Protein AF-A0A2A4WXY7-F1 (afdb_monomer)

Secondary structure (DSSP, 8-state):
--EEEE---HHHHHHHHHHHGGGHHHHHHHHHTTSSEEEEETTTEEEEEEEETTEEEEEEEEES-HHHHHHHHHHHH--SEEEE----HHHHHHHHHTTPPP-------TT--

Structure (mmCIF, N/CA/C/O backbone):
data_AF-A0A2A4WXY7-F1
#
_entry.id   AF-A0A2A4WXY7-F1
#
loop_
_atom_site.group_PDB
_atom_site.id
_atom_site.type_symbol
_atom_site.label_atom_id
_atom_site.label_alt_id
_atom_site.label_comp_id
_atom_site.label_asym_id
_atom_site.label_entity_id
_atom_site.label_seq_id
_atom_site.pdbx_PDB_ins_code
_atom_site.Cartn_x
_atom_site.Cartn_y
_atom_site.Cartn_z
_atom_site.occupancy
_atom_site.B_iso_or_equiv
_atom_site.auth_seq_id
_atom_site.auth_comp_id
_atom_site.auth_asym_id
_atom_site.auth_atom_id
_atom_site.pdbx_PDB_model_nu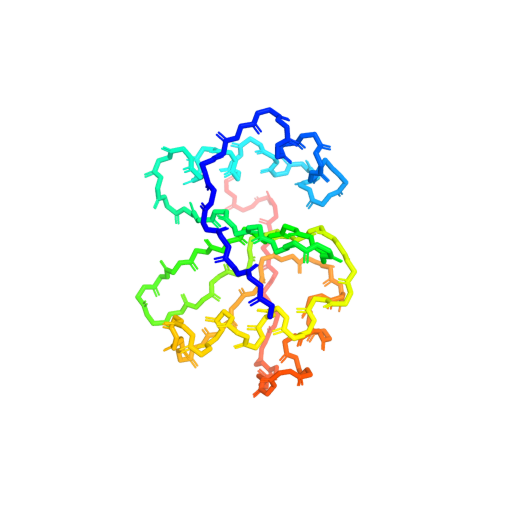m
ATOM 1 N N . MET A 1 1 ? 3.171 -13.170 -12.851 1.00 74.56 1 MET A N 1
ATOM 2 C CA . MET A 1 1 ? 3.686 -11.999 -12.104 1.00 74.56 1 MET A CA 1
ATOM 3 C C . MET A 1 1 ? 3.964 -12.424 -10.669 1.00 74.56 1 MET A C 1
ATOM 5 O O . MET A 1 1 ? 3.127 -13.114 -10.102 1.00 74.56 1 MET A O 1
ATOM 9 N N . LYS A 1 2 ? 5.132 -12.088 -10.105 1.00 83.69 2 LYS A N 1
ATOM 10 C CA . LYS A 1 2 ? 5.530 -12.513 -8.752 1.00 83.69 2 LYS A CA 1
ATOM 11 C C . LYS A 1 2 ? 5.366 -11.347 -7.776 1.00 83.69 2 LYS A C 1
ATOM 13 O O . LYS A 1 2 ? 6.000 -10.313 -7.968 1.00 83.69 2 LYS A O 1
ATOM 18 N N . LEU A 1 3 ? 4.508 -11.523 -6.771 1.00 89.00 3 LEU A N 1
ATOM 19 C CA . LEU A 1 3 ? 4.305 -10.574 -5.676 1.00 89.00 3 LEU A CA 1
ATOM 20 C C . LEU A 1 3 ? 5.074 -11.036 -4.443 1.00 89.00 3 LEU A C 1
ATOM 22 O O . LEU A 1 3 ? 4.801 -12.113 -3.911 1.00 89.00 3 LEU A O 1
ATOM 26 N N . GLU A 1 4 ? 6.001 -10.210 -3.972 1.00 92.25 4 GLU A N 1
ATOM 27 C CA . GLU A 1 4 ? 6.824 -10.510 -2.806 1.00 92.25 4 GLU A CA 1
ATOM 28 C C . GLU A 1 4 ? 6.601 -9.459 -1.725 1.00 92.25 4 GLU A C 1
ATOM 30 O O . GLU A 1 4 ? 6.766 -8.262 -1.955 1.00 92.25 4 GLU A O 1
ATOM 35 N N . LYS A 1 5 ? 6.229 -9.909 -0.525 1.00 93.25 5 LYS A N 1
ATOM 36 C CA . LYS A 1 5 ? 6.210 -9.037 0.648 1.00 93.25 5 LYS A CA 1
ATOM 37 C C . LYS A 1 5 ? 7.656 -8.763 1.061 1.00 93.25 5 LYS A C 1
ATOM 39 O O . LYS A 1 5 ? 8.463 -9.691 1.139 1.00 93.25 5 LYS A O 1
ATOM 44 N N . ARG A 1 6 ? 7.993 -7.499 1.300 1.00 94.62 6 ARG A N 1
ATOM 45 C CA . ARG A 1 6 ? 9.337 -7.052 1.677 1.00 94.62 6 ARG A CA 1
ATOM 46 C C . ARG A 1 6 ? 9.312 -6.365 3.033 1.00 94.62 6 ARG A C 1
ATOM 48 O O . ARG A 1 6 ? 8.345 -5.697 3.386 1.00 94.62 6 ARG A O 1
ATOM 55 N N . GLN A 1 7 ? 10.407 -6.500 3.772 1.00 94.50 7 GLN A N 1
ATOM 56 C CA . GLN A 1 7 ? 10.662 -5.662 4.936 1.00 94.50 7 GLN A CA 1
ATOM 57 C C . GLN A 1 7 ? 11.179 -4.300 4.472 1.00 94.50 7 GLN A C 1
ATOM 59 O O . GLN A 1 7 ? 11.997 -4.240 3.553 1.00 94.50 7 GLN A O 1
ATOM 64 N N . TRP A 1 8 ? 10.725 -3.221 5.115 1.00 93.94 8 TRP A N 1
ATOM 65 C CA . TRP A 1 8 ? 11.239 -1.879 4.848 1.00 93.94 8 TRP A CA 1
ATOM 66 C C . TRP A 1 8 ? 12.754 -1.807 5.068 1.00 93.94 8 TRP A C 1
ATOM 68 O O . TRP A 1 8 ? 13.261 -2.256 6.096 1.00 93.94 8 TRP A O 1
ATOM 78 N N . CYS A 1 9 ? 13.471 -1.208 4.120 1.00 92.88 9 CYS A N 1
ATOM 79 C CA . CYS A 1 9 ? 14.912 -0.982 4.194 1.00 92.88 9 CYS A CA 1
ATOM 80 C C . CYS A 1 9 ? 15.309 0.273 3.403 1.00 92.88 9 CYS A C 1
ATOM 82 O O . CYS A 1 9 ? 14.525 0.785 2.601 1.00 92.88 9 CYS A O 1
ATOM 84 N N . GLU A 1 10 ? 16.550 0.738 3.571 1.00 91.75 10 GLU A N 1
ATOM 85 C CA . GLU A 1 10 ? 17.063 1.938 2.890 1.00 91.75 10 GLU A CA 1
ATOM 86 C C . GLU A 1 10 ? 16.958 1.859 1.360 1.00 91.75 10 GLU A C 1
ATOM 88 O O . GLU A 1 10 ? 16.723 2.865 0.692 1.00 91.75 10 GLU A O 1
ATOM 93 N N . ASN A 1 11 ? 17.085 0.662 0.779 1.00 93.06 11 ASN A N 1
ATOM 94 C CA . ASN A 1 11 ? 16.939 0.490 -0.665 1.00 93.06 11 ASN A CA 1
ATOM 95 C C . ASN A 1 11 ? 15.495 0.747 -1.136 1.00 93.06 11 ASN A C 1
ATOM 97 O O . ASN A 1 11 ? 15.295 1.368 -2.179 1.00 93.06 11 ASN A O 1
ATOM 101 N N . ILE A 1 12 ? 14.495 0.296 -0.371 1.00 92.50 12 ILE A N 1
ATOM 102 C CA . ILE A 1 12 ? 13.075 0.572 -0.649 1.00 92.50 12 ILE A CA 1
ATOM 103 C C . ILE A 1 12 ? 12.807 2.065 -0.496 1.00 92.50 12 ILE A C 1
ATOM 105 O O . ILE A 1 12 ? 12.246 2.676 -1.401 1.00 92.50 12 ILE A O 1
ATOM 109 N N . GLU A 1 13 ? 13.286 2.665 0.593 1.00 91.00 13 GLU A N 1
ATOM 110 C CA . GLU A 1 13 ? 13.134 4.095 0.863 1.00 91.00 13 GLU A CA 1
ATOM 111 C C . GLU A 1 13 ? 13.726 4.951 -0.266 1.00 91.00 13 GLU A C 1
ATOM 113 O O . GLU A 1 13 ? 13.069 5.851 -0.787 1.00 91.00 13 GLU A O 1
ATOM 118 N N . ARG A 1 14 ? 14.931 4.606 -0.739 1.00 90.56 14 ARG A N 1
ATOM 119 C CA . ARG A 1 14 ? 15.568 5.267 -1.884 1.00 90.56 14 ARG A CA 1
ATOM 120 C C . ARG A 1 14 ? 14.753 5.123 -3.170 1.00 90.56 14 ARG A C 1
ATOM 122 O O . ARG A 1 14 ? 14.622 6.100 -3.899 1.00 90.56 14 ARG A O 1
ATOM 129 N N . ARG A 1 15 ? 14.214 3.933 -3.456 1.00 91.19 15 ARG A N 1
ATOM 130 C CA . ARG A 1 15 ? 13.404 3.675 -4.663 1.00 91.19 15 ARG A CA 1
ATOM 131 C C . ARG A 1 15 ? 12.050 4.375 -4.630 1.00 91.19 15 ARG A C 1
ATOM 133 O O . ARG A 1 15 ? 11.526 4.698 -5.685 1.00 91.19 15 ARG A O 1
ATOM 140 N N . MET A 1 16 ? 11.486 4.595 -3.446 1.00 88.81 16 MET A N 1
ATOM 141 C CA . MET A 1 16 ? 10.179 5.230 -3.270 1.00 88.81 16 MET A CA 1
ATOM 142 C 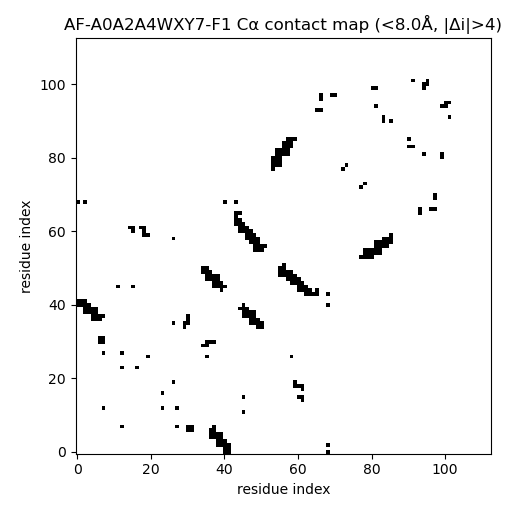C . MET A 1 16 ? 10.258 6.737 -3.014 1.00 88.81 16 MET A C 1
ATOM 144 O O . MET A 1 16 ? 9.219 7.366 -2.844 1.00 88.81 16 MET A O 1
ATOM 148 N N . ARG A 1 17 ? 11.460 7.328 -2.989 1.00 85.88 17 ARG A N 1
ATOM 149 C CA . ARG A 1 17 ? 11.704 8.716 -2.566 1.00 85.88 17 ARG A CA 1
ATOM 150 C C . ARG A 1 17 ? 10.749 9.736 -3.196 1.00 85.88 17 ARG A C 1
ATOM 152 O O . ARG A 1 17 ? 10.242 10.592 -2.483 1.00 85.88 17 ARG A O 1
ATOM 159 N N . GLU A 1 18 ? 10.485 9.630 -4.496 1.00 81.81 18 GLU A N 1
ATOM 160 C CA . GLU A 1 18 ? 9.593 10.552 -5.218 1.00 81.81 18 GLU A CA 1
ATOM 161 C C . GLU A 1 18 ? 8.128 10.427 -4.778 1.00 81.81 18 GLU A C 1
ATOM 163 O O . GLU A 1 18 ? 7.398 11.413 -4.748 1.00 81.81 18 GLU A O 1
ATOM 168 N N . SER A 1 19 ? 7.709 9.221 -4.396 1.00 81.00 19 SER A N 1
ATOM 169 C CA . SER A 1 19 ? 6.327 8.911 -4.024 1.00 81.00 19 SER A CA 1
ATOM 170 C C . SER A 1 19 ? 6.028 9.087 -2.536 1.00 81.00 19 SER A C 1
ATOM 172 O O . SER A 1 19 ? 4.862 9.189 -2.165 1.00 81.00 19 SER A O 1
ATOM 174 N N . LEU A 1 20 ? 7.052 9.104 -1.676 1.00 81.19 20 LEU A N 1
ATOM 175 C CA . LEU A 1 20 ? 6.874 9.266 -0.228 1.00 81.19 20 LEU A CA 1
ATOM 176 C C . LEU A 1 20 ? 6.604 10.721 0.180 1.00 81.19 20 LEU A C 1
ATOM 178 O O . LEU A 1 20 ? 5.898 10.951 1.162 1.00 81.19 20 LEU A O 1
ATOM 182 N N . GLY A 1 21 ? 7.145 11.694 -0.562 1.00 77.62 21 GLY A N 1
ATOM 183 C CA . GLY A 1 21 ? 6.994 13.119 -0.257 1.00 77.62 21 GLY A CA 1
ATOM 184 C C . GLY A 1 21 ? 7.352 13.460 1.197 1.00 77.62 21 GLY A C 1
ATOM 185 O O . GLY A 1 21 ? 8.291 12.904 1.766 1.00 77.62 21 GLY A O 1
ATOM 186 N N . GLU A 1 22 ? 6.572 14.353 1.810 1.00 76.50 22 GLU A N 1
ATOM 187 C CA . GLU A 1 22 ? 6.726 14.770 3.216 1.00 76.50 22 GLU A CA 1
ATOM 188 C C . GLU A 1 22 ? 6.338 13.671 4.231 1.00 76.50 22 GLU A C 1
ATOM 190 O O . GLU A 1 22 ? 6.693 13.762 5.402 1.00 76.50 22 GLU A O 1
ATOM 195 N N . GLY A 1 23 ? 5.637 12.614 3.800 1.00 79.12 23 GLY A N 1
ATOM 196 C CA . GLY A 1 23 ? 5.141 11.534 4.666 1.00 79.12 23 GLY A CA 1
ATOM 197 C C . GLY A 1 23 ? 6.120 10.374 4.882 1.00 79.12 23 GLY A C 1
ATOM 198 O O . GLY A 1 23 ? 5.743 9.355 5.458 1.00 79.12 23 GLY A O 1
ATOM 199 N N . SER A 1 24 ? 7.366 10.478 4.409 1.00 83.62 24 SER A N 1
ATOM 200 C CA . SER A 1 24 ? 8.315 9.353 4.381 1.00 83.62 24 SER A CA 1
ATOM 201 C C . SER A 1 24 ? 8.595 8.735 5.757 1.00 83.62 24 SER A C 1
ATOM 203 O O . SER A 1 24 ? 8.632 7.509 5.875 1.00 83.62 24 SER A O 1
ATOM 205 N N . ALA A 1 25 ? 8.741 9.561 6.797 1.00 87.12 25 ALA A N 1
ATOM 206 C CA . ALA A 1 25 ? 9.021 9.107 8.158 1.00 87.12 25 ALA A CA 1
ATOM 207 C C . ALA A 1 25 ? 7.854 8.300 8.751 1.00 87.12 25 ALA A C 1
ATOM 209 O O . ALA A 1 25 ? 8.069 7.223 9.305 1.00 87.12 25 ALA A O 1
ATOM 210 N N . GLU A 1 26 ? 6.619 8.776 8.567 1.00 89.44 26 GLU A N 1
ATOM 211 C CA . GLU A 1 26 ? 5.417 8.086 9.043 1.00 89.44 26 GLU A CA 1
ATOM 212 C C . GLU A 1 26 ? 5.231 6.746 8.317 1.00 89.44 26 GLU A C 1
ATOM 214 O O . GLU A 1 26 ? 4.978 5.718 8.943 1.00 89.44 26 GLU A O 1
ATOM 219 N N . ILE A 1 27 ? 5.415 6.726 6.993 1.00 89.88 27 ILE A N 1
ATOM 220 C CA . ILE A 1 27 ? 5.294 5.503 6.188 1.00 89.88 27 ILE A CA 1
ATOM 221 C C . ILE A 1 27 ? 6.338 4.466 6.617 1.00 89.88 27 ILE A C 1
ATOM 223 O O . ILE A 1 27 ? 6.016 3.283 6.761 1.00 89.88 27 ILE A O 1
ATOM 227 N N . ARG A 1 28 ? 7.578 4.903 6.870 1.00 92.69 28 ARG A N 1
ATOM 228 C CA . ARG A 1 28 ? 8.644 4.047 7.396 1.00 92.69 28 ARG A CA 1
ATOM 229 C C . ARG A 1 28 ? 8.262 3.447 8.745 1.00 92.69 28 ARG A C 1
ATOM 231 O O . ARG A 1 28 ? 8.361 2.232 8.903 1.00 92.69 28 ARG A O 1
ATOM 238 N N . GLU A 1 29 ? 7.806 4.266 9.690 1.00 93.19 29 GLU A N 1
ATOM 239 C CA . GLU A 1 29 ? 7.379 3.796 11.011 1.00 93.19 29 GLU A CA 1
ATOM 240 C C . GLU A 1 29 ? 6.240 2.775 10.895 1.00 93.19 29 GLU A C 1
ATOM 242 O O . GLU A 1 29 ? 6.298 1.701 11.501 1.00 93.19 29 GLU A O 1
ATOM 247 N N . GLN A 1 30 ? 5.228 3.054 10.067 1.00 93.50 30 GLN A N 1
ATOM 248 C CA . GLN A 1 30 ? 4.125 2.124 9.825 1.00 93.50 30 GLN A CA 1
ATOM 249 C C . GLN A 1 30 ? 4.623 0.778 9.279 1.00 93.50 30 GLN A C 1
ATOM 251 O O . GLN A 1 30 ? 4.163 -0.269 9.733 1.00 93.50 30 GLN A O 1
ATOM 256 N N . CYS A 1 31 ? 5.586 0.781 8.355 1.00 94.00 31 CYS A N 1
ATOM 257 C CA . CYS A 1 31 ? 6.146 -0.459 7.815 1.00 94.00 31 CYS A CA 1
ATOM 258 C C . CYS A 1 31 ? 7.006 -1.216 8.838 1.00 94.00 31 CYS A C 1
ATOM 260 O O . CYS A 1 31 ? 6.961 -2.442 8.903 1.00 94.00 31 CYS A O 1
ATOM 262 N N . GLN A 1 32 ? 7.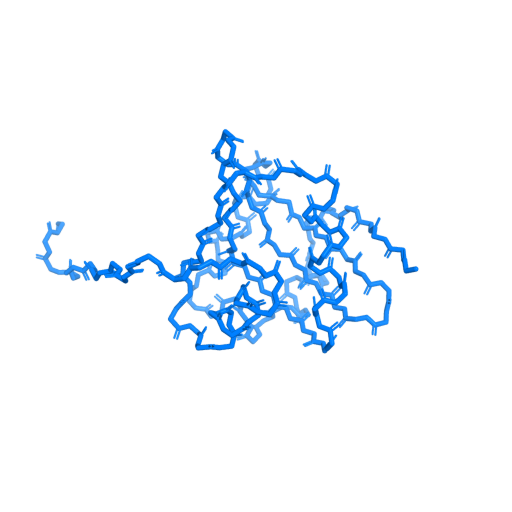787 -0.508 9.655 1.00 94.00 32 GLN A N 1
ATOM 263 C CA . GLN A 1 32 ? 8.646 -1.117 10.677 1.00 94.00 32 GLN A CA 1
ATOM 264 C C . GLN A 1 32 ? 7.849 -1.696 11.851 1.00 94.00 32 GLN A C 1
ATOM 266 O O . GLN A 1 32 ? 8.245 -2.708 12.422 1.00 94.00 32 GLN A O 1
ATOM 271 N N . THR A 1 33 ? 6.715 -1.080 12.186 1.00 94.12 33 THR A N 1
ATOM 272 C CA . THR A 1 33 ? 5.803 -1.538 13.248 1.00 94.12 33 THR A CA 1
ATOM 273 C C . THR A 1 33 ? 4.778 -2.569 12.764 1.00 94.12 33 THR A C 1
ATOM 275 O O . THR A 1 33 ? 3.962 -3.034 13.556 1.00 94.12 33 THR A O 1
ATOM 278 N N . GLY A 1 34 ? 4.798 -2.934 11.476 1.00 92.69 34 GLY A N 1
ATOM 279 C CA . GLY A 1 34 ? 3.862 -3.896 10.885 1.00 92.69 34 GLY A CA 1
ATOM 280 C C . GLY A 1 34 ? 2.442 -3.360 10.681 1.00 92.69 34 GLY A C 1
ATOM 281 O O . GLY A 1 34 ? 1.537 -4.136 10.387 1.00 92.69 34 GLY A O 1
ATOM 282 N N . LYS A 1 35 ? 2.229 -2.044 10.816 1.00 93.06 35 LYS A N 1
ATOM 283 C CA . LYS A 1 35 ? 0.955 -1.386 10.481 1.00 93.06 35 LYS A CA 1
ATOM 284 C C . LYS A 1 35 ? 0.732 -1.309 8.972 1.00 93.06 35 LYS A C 1
ATOM 286 O O . LYS A 1 35 ? -0.411 -1.254 8.541 1.00 93.06 35 LYS A O 1
ATOM 291 N N . ALA A 1 36 ? 1.797 -1.267 8.177 1.00 94.50 36 ALA A N 1
ATOM 292 C CA . ALA A 1 36 ? 1.736 -1.277 6.721 1.00 94.50 36 ALA A CA 1
ATOM 293 C C . ALA A 1 36 ? 2.704 -2.317 6.150 1.00 94.50 36 ALA A C 1
ATOM 295 O O . ALA A 1 36 ? 3.738 -2.627 6.738 1.00 94.50 36 ALA A O 1
ATOM 296 N N . ASP A 1 37 ? 2.370 -2.824 4.972 1.00 95.12 37 ASP A N 1
ATOM 297 C CA . ASP A 1 37 ? 3.131 -3.829 4.253 1.00 95.12 37 ASP A CA 1
ATOM 298 C C . ASP A 1 37 ? 3.722 -3.246 2.976 1.00 95.12 37 ASP A C 1
ATOM 300 O O . ASP A 1 37 ? 3.020 -2.607 2.185 1.00 95.12 37 ASP A O 1
ATOM 304 N N . VAL A 1 38 ? 5.000 -3.547 2.734 1.00 94.19 38 VAL A N 1
ATOM 305 C CA . VAL A 1 38 ? 5.638 -3.283 1.445 1.00 94.19 38 VAL A CA 1
ATOM 306 C C . VAL A 1 38 ? 5.511 -4.507 0.553 1.00 94.19 38 VAL A C 1
ATOM 308 O O . VAL A 1 38 ? 5.888 -5.619 0.930 1.00 94.19 38 VAL A O 1
ATOM 311 N N . TRP A 1 39 ? 5.042 -4.285 -0.665 1.00 93.56 39 TRP A N 1
ATOM 312 C CA . TRP A 1 39 ? 4.968 -5.280 -1.719 1.00 93.56 39 TRP A CA 1
ATOM 313 C C . TRP A 1 39 ? 5.867 -4.862 -2.871 1.00 93.56 39 TRP A C 1
ATOM 315 O O . TRP A 1 39 ? 5.732 -3.769 -3.420 1.00 93.56 39 TRP A O 1
ATOM 325 N N . GLU A 1 40 ? 6.785 -5.744 -3.246 1.00 92.00 40 GLU A N 1
ATOM 326 C CA . GLU A 1 40 ? 7.574 -5.615 -4.460 1.00 92.00 40 GLU A CA 1
ATOM 327 C C . GLU A 1 40 ? 6.998 -6.503 -5.551 1.00 92.00 40 GLU A C 1
ATOM 329 O O . GLU A 1 40 ? 6.672 -7.675 -5.330 1.00 92.00 40 GLU A O 1
ATOM 334 N N . VAL A 1 41 ? 6.925 -5.936 -6.752 1.00 86.88 41 VAL A N 1
ATOM 335 C CA . VAL A 1 41 ? 6.552 -6.673 -7.948 1.00 86.88 41 VAL A CA 1
ATOM 336 C C . VAL A 1 41 ? 7.650 -6.555 -8.979 1.00 86.88 41 VAL A C 1
ATOM 338 O O . VAL A 1 41 ? 7.931 -5.473 -9.501 1.00 86.88 41 VAL A O 1
ATOM 341 N N . ALA A 1 42 ? 8.265 -7.701 -9.269 1.00 85.75 42 ALA A N 1
ATOM 342 C CA . ALA A 1 42 ? 9.347 -7.812 -10.233 1.00 85.75 42 ALA A CA 1
ATOM 343 C C . ALA A 1 42 ? 8.926 -7.224 -11.588 1.00 85.75 42 ALA A C 1
ATOM 345 O O . ALA A 1 42 ? 7.921 -7.643 -12.161 1.00 85.75 42 ALA A O 1
ATOM 346 N N . GLY A 1 43 ? 9.695 -6.248 -12.077 1.00 84.50 43 GLY A N 1
ATOM 347 C CA . GLY A 1 43 ? 9.448 -5.579 -13.356 1.00 84.50 43 GLY A CA 1
ATOM 348 C C . GLY A 1 43 ? 8.366 -4.493 -13.346 1.00 84.50 43 GLY A C 1
ATOM 349 O O . GLY A 1 43 ? 8.152 -3.886 -14.386 1.00 84.50 43 GLY A O 1
ATOM 350 N N . HIS A 1 44 ? 7.710 -4.224 -12.211 1.00 88.12 44 HIS A N 1
ATOM 351 C CA . HIS A 1 44 ? 6.646 -3.214 -12.132 1.00 88.12 44 HIS A CA 1
ATOM 352 C C . HIS A 1 44 ? 6.954 -2.109 -11.126 1.00 88.12 44 HIS A C 1
ATOM 354 O O . HIS A 1 44 ? 6.948 -0.934 -11.488 1.00 88.12 44 HIS A O 1
ATOM 360 N N . GLY A 1 45 ? 7.244 -2.459 -9.869 1.00 90.44 45 GLY A N 1
ATOM 361 C CA . GLY A 1 45 ? 7.442 -1.438 -8.845 1.00 90.44 45 GLY A CA 1
ATOM 362 C C . GLY A 1 45 ? 7.207 -1.889 -7.412 1.00 90.44 45 GLY A C 1
ATOM 363 O O . GLY A 1 45 ? 7.291 -3.072 -7.078 1.00 90.44 45 GLY A O 1
ATOM 364 N N . LEU A 1 46 ? 6.935 -0.896 -6.568 1.00 91.81 46 LEU A N 1
ATOM 365 C CA . LEU A 1 46 ? 6.704 -1.011 -5.135 1.00 91.81 46 LEU A CA 1
ATOM 366 C C . LEU A 1 46 ? 5.323 -0.456 -4.769 1.00 91.81 46 LEU A C 1
ATOM 368 O O . LEU A 1 46 ? 4.866 0.559 -5.306 1.00 91.81 46 LEU A O 1
ATOM 372 N N . LEU A 1 47 ? 4.678 -1.119 -3.817 1.00 91.88 47 LEU A N 1
ATOM 373 C CA . LEU A 1 47 ? 3.424 -0.708 -3.195 1.00 91.88 47 LEU A CA 1
ATOM 374 C C . LEU A 1 47 ? 3.578 -0.732 -1.685 1.00 91.88 47 LEU A C 1
ATOM 376 O O . LEU A 1 47 ? 4.136 -1.679 -1.137 1.00 91.88 47 LEU A O 1
ATOM 380 N N . VAL A 1 48 ? 3.029 0.277 -1.024 1.00 92.38 48 VAL A N 1
ATOM 381 C CA . VAL A 1 48 ? 2.843 0.286 0.422 1.00 92.38 48 VAL A CA 1
ATOM 382 C C . VAL A 1 48 ? 1.354 0.350 0.690 1.00 92.38 48 VAL A C 1
ATOM 384 O O . VAL A 1 48 ? 0.660 1.260 0.225 1.00 92.38 48 VAL A O 1
ATOM 387 N N . LEU A 1 49 ? 0.875 -0.656 1.408 1.00 92.88 49 LEU A N 1
ATOM 388 C CA . LEU A 1 49 ? -0.537 -0.897 1.648 1.00 92.88 49 LEU A CA 1
ATOM 389 C C . LEU A 1 49 ? -0.752 -1.206 3.119 1.00 92.88 49 LEU A C 1
ATOM 391 O O . LEU A 1 49 ? 0.083 -1.851 3.746 1.00 92.88 49 LEU A O 1
ATOM 395 N N . ARG A 1 50 ? -1.895 -0.807 3.655 1.00 93.19 50 ARG A N 1
ATOM 396 C CA . ARG A 1 50 ? -2.320 -1.164 5.007 1.00 93.19 50 ARG A CA 1
ATOM 397 C C . ARG A 1 50 ? -3.721 -1.751 4.951 1.00 93.19 50 ARG A C 1
ATOM 399 O O . ARG A 1 50 ? -4.556 -1.243 4.216 1.00 93.19 50 ARG A O 1
ATOM 406 N N . MET A 1 51 ? -3.971 -2.803 5.723 1.00 93.75 51 MET A N 1
ATOM 407 C CA . MET A 1 51 ? -5.326 -3.306 5.945 1.00 93.75 51 MET A CA 1
ATOM 408 C C . MET A 1 51 ? -5.868 -2.736 7.256 1.00 93.75 51 MET A C 1
ATOM 410 O O . MET A 1 51 ? -5.216 -2.844 8.293 1.00 93.75 51 MET A O 1
ATOM 414 N N . GLU A 1 52 ? -7.062 -2.153 7.211 1.00 93.62 52 GLU A N 1
ATOM 415 C CA . GLU A 1 52 ? -7.838 -1.709 8.372 1.00 93.62 52 GLU A CA 1
ATOM 416 C C . GLU A 1 52 ? -9.145 -2.510 8.415 1.00 93.62 52 GLU A C 1
ATOM 418 O O . GLU A 1 52 ? -10.156 -2.124 7.832 1.00 93.62 52 GLU A O 1
ATOM 423 N N . GLY A 1 53 ? -9.113 -3.685 9.052 1.00 93.94 53 GLY A N 1
ATOM 424 C CA . GLY A 1 53 ? -10.213 -4.648 8.951 1.00 93.94 53 GLY A CA 1
ATOM 425 C C . GLY A 1 53 ? -10.384 -5.125 7.505 1.00 93.94 53 GLY A C 1
ATOM 426 O O . GLY A 1 53 ? -9.466 -5.727 6.951 1.00 93.94 53 GLY A O 1
ATOM 427 N N . ASP A 1 54 ? -11.533 -4.815 6.898 1.00 93.62 54 ASP A N 1
ATOM 428 C CA . ASP A 1 54 ? -11.846 -5.138 5.497 1.00 93.62 54 ASP A CA 1
ATOM 429 C C . ASP A 1 54 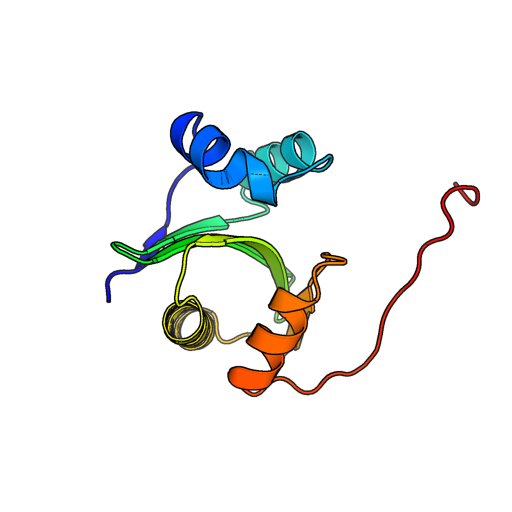? -11.511 -3.994 4.513 1.00 93.62 54 ASP A C 1
ATOM 431 O O . ASP A 1 54 ? -11.772 -4.121 3.313 1.00 93.62 54 ASP A O 1
ATOM 435 N N . GLU A 1 55 ? -10.960 -2.871 4.988 1.00 92.50 55 GLU A N 1
ATOM 436 C CA . GLU A 1 55 ? -10.568 -1.739 4.143 1.00 92.50 55 GLU A CA 1
ATOM 437 C C . GLU A 1 55 ? -9.091 -1.824 3.743 1.00 92.50 55 GLU A C 1
ATOM 439 O O . GLU A 1 55 ? -8.203 -1.950 4.590 1.00 92.50 55 GLU A O 1
ATOM 444 N N . LEU A 1 56 ? -8.816 -1.689 2.444 1.00 92.75 56 LEU A N 1
ATOM 445 C CA . LEU A 1 56 ? -7.466 -1.529 1.918 1.00 92.75 56 LEU A CA 1
ATOM 446 C C . LEU A 1 56 ? -7.094 -0.049 1.815 1.00 92.75 56 LEU A C 1
ATOM 448 O O . LEU A 1 56 ? -7.665 0.709 1.032 1.00 92.75 56 LEU A O 1
ATOM 452 N N . VAL A 1 57 ? -6.064 0.349 2.545 1.00 91.00 57 VAL A N 1
ATOM 453 C CA . VAL A 1 57 ? -5.529 1.705 2.537 1.00 91.00 57 VAL A CA 1
ATOM 454 C C . VAL A 1 57 ? -4.299 1.790 1.631 1.00 91.00 57 VAL A C 1
ATOM 456 O O . VAL A 1 57 ? -3.258 1.182 1.892 1.00 91.00 57 VAL A O 1
ATOM 459 N N . PHE A 1 58 ? -4.415 2.591 0.573 1.00 88.88 58 PHE A N 1
ATOM 460 C CA . PHE A 1 58 ? -3.332 3.010 -0.314 1.00 88.88 58 PHE A CA 1
ATOM 461 C C . PHE A 1 58 ? -2.475 4.063 0.367 1.00 88.88 58 PHE A C 1
ATOM 463 O O . PHE A 1 58 ? -2.896 5.215 0.514 1.00 88.88 58 PHE A O 1
ATOM 470 N N . VAL A 1 59 ? -1.261 3.661 0.740 1.00 89.25 59 VAL A N 1
ATOM 471 C CA . VAL A 1 59 ? -0.295 4.541 1.397 1.00 89.25 59 VAL A CA 1
ATOM 472 C C . VAL A 1 59 ? 0.618 5.187 0.359 1.00 89.25 59 VAL A C 1
ATOM 474 O O . VAL A 1 59 ? 0.639 6.408 0.236 1.00 89.25 59 VAL A O 1
ATOM 477 N N . ALA A 1 60 ? 1.336 4.382 -0.430 1.00 88.12 60 ALA A N 1
ATOM 478 C CA . ALA A 1 60 ? 2.256 4.882 -1.451 1.00 88.12 60 ALA A CA 1
ATOM 479 C C . ALA A 1 60 ? 2.497 3.854 -2.565 1.00 88.12 60 ALA A C 1
ATOM 481 O O . ALA A 1 60 ? 2.331 2.649 -2.377 1.00 88.12 60 ALA A O 1
ATOM 482 N N . THR A 1 61 ? 2.922 4.323 -3.737 1.00 89.19 61 THR A N 1
ATOM 483 C CA . THR A 1 61 ? 3.306 3.460 -4.860 1.00 89.19 61 THR A CA 1
ATOM 484 C C . THR A 1 61 ? 4.349 4.137 -5.732 1.00 89.19 61 THR A C 1
ATOM 486 O O . THR A 1 61 ? 4.213 5.323 -5.985 1.00 89.19 61 THR A O 1
ATOM 489 N N . GLN A 1 62 ? 5.345 3.389 -6.210 1.00 89.44 62 GLN A N 1
ATOM 490 C CA . GLN A 1 62 ? 6.300 3.835 -7.230 1.00 89.44 62 GLN A CA 1
ATOM 491 C C . GLN A 1 62 ? 6.451 2.728 -8.272 1.00 89.44 62 GLN A C 1
ATOM 493 O O . GLN A 1 62 ? 6.751 1.588 -7.909 1.00 89.44 62 GLN A O 1
ATOM 498 N N . GLY A 1 63 ? 6.309 3.060 -9.553 1.00 89.31 63 GLY A N 1
ATOM 499 C CA . GLY A 1 63 ? 6.521 2.113 -10.642 1.00 89.31 63 GLY A CA 1
ATOM 500 C C . GLY A 1 63 ? 5.628 2.368 -11.846 1.00 89.31 63 GLY A C 1
ATOM 501 O O . GLY A 1 63 ? 4.922 3.374 -11.920 1.00 89.31 63 GLY A O 1
ATOM 502 N N . GLU A 1 64 ? 5.638 1.415 -12.771 1.00 85.88 64 GLU A N 1
ATOM 503 C CA . GLU A 1 64 ? 4.886 1.467 -14.021 1.00 85.88 64 GLU A CA 1
ATOM 504 C C . GLU A 1 64 ? 3.936 0.275 -14.150 1.00 85.88 64 GLU A C 1
ATOM 506 O O . GLU A 1 64 ? 4.159 -0.804 -13.597 1.00 85.88 64 GLU A O 1
ATOM 511 N N . ASN A 1 65 ? 2.853 0.465 -14.912 1.00 85.38 65 ASN A N 1
ATOM 512 C CA . ASN A 1 65 ? 1.874 -0.587 -15.197 1.00 85.38 65 ASN A CA 1
ATOM 513 C C . ASN A 1 65 ? 1.360 -1.290 -13.925 1.00 85.38 65 ASN A C 1
ATOM 515 O O . ASN A 1 65 ? 1.291 -2.516 -13.852 1.00 85.38 65 ASN A O 1
ATOM 519 N N . MET A 1 66 ? 0.977 -0.497 -12.919 1.00 86.12 66 MET A N 1
ATOM 520 C CA . MET A 1 66 ? 0.549 -0.987 -11.601 1.00 86.12 66 MET A CA 1
ATOM 521 C C . MET A 1 66 ? -0.866 -1.589 -11.578 1.00 86.12 66 MET A C 1
ATOM 523 O O . MET A 1 66 ? -1.267 -2.164 -10.573 1.00 86.12 66 MET A O 1
ATOM 527 N N . THR A 1 67 ? -1.643 -1.492 -12.661 1.00 86.75 67 THR A N 1
ATOM 528 C CA . THR A 1 67 ? -3.002 -2.064 -12.740 1.00 86.75 67 THR A CA 1
ATOM 529 C C . THR A 1 67 ? -3.043 -3.579 -12.510 1.00 86.75 67 THR A C 1
ATOM 531 O O . THR A 1 67 ? -3.716 -3.987 -11.565 1.00 86.75 67 THR A O 1
ATOM 534 N N . PRO A 1 68 ? -2.327 -4.427 -13.277 1.00 85.38 68 PRO A N 1
ATOM 535 C CA . PRO A 1 68 ? -2.309 -5.870 -13.026 1.00 85.38 68 PRO A CA 1
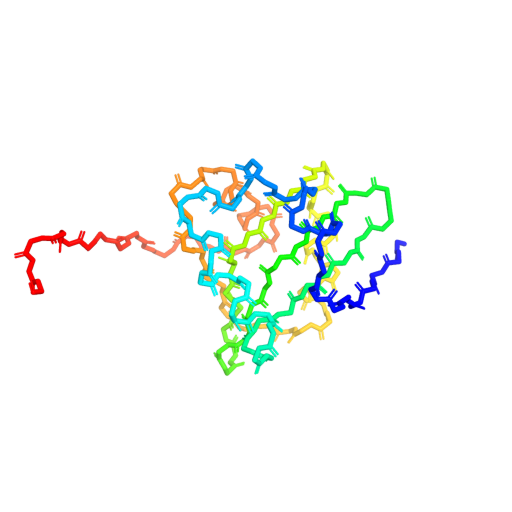ATOM 536 C C . PRO A 1 68 ? -1.794 -6.205 -11.626 1.00 85.38 68 PRO A C 1
ATOM 538 O O . PRO A 1 68 ? -2.354 -7.069 -10.956 1.00 85.38 68 PRO A O 1
ATOM 541 N N . VAL A 1 69 ? -0.770 -5.482 -11.160 1.00 86.00 69 VAL A N 1
ATOM 542 C CA . VAL A 1 69 ? -0.239 -5.624 -9.801 1.00 86.00 69 VAL A CA 1
ATOM 543 C C . VAL A 1 69 ? -1.336 -5.451 -8.766 1.00 86.00 6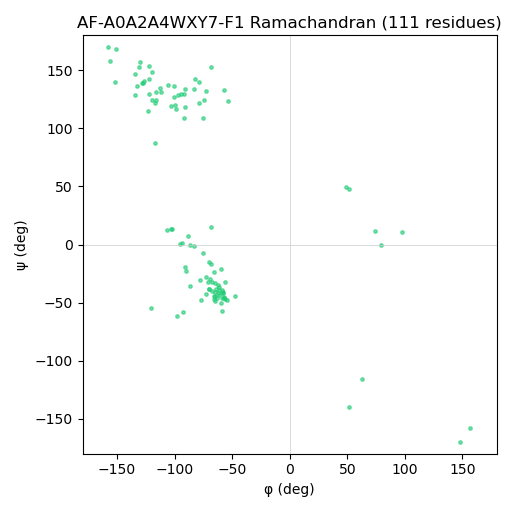9 VAL A C 1
ATOM 545 O O . VAL A 1 69 ? -1.463 -6.243 -7.832 1.00 86.00 69 VAL A O 1
ATOM 548 N N . PHE A 1 70 ? -2.116 -4.393 -8.940 1.00 87.00 70 PHE A N 1
ATOM 549 C CA . PHE A 1 70 ? -3.125 -4.034 -7.983 1.00 87.00 70 PHE A CA 1
ATOM 550 C C . PHE A 1 70 ? -4.289 -5.034 -7.983 1.00 87.00 70 PHE A C 1
ATOM 552 O O . PHE A 1 70 ? -4.729 -5.437 -6.913 1.00 87.00 70 PHE A O 1
ATOM 559 N N . VAL A 1 71 ? -4.694 -5.546 -9.149 1.00 88.62 71 VAL A N 1
ATOM 560 C CA . VAL A 1 71 ? -5.667 -6.652 -9.240 1.00 88.62 71 VAL A CA 1
ATOM 561 C C . VAL A 1 71 ? -5.196 -7.875 -8.447 1.00 88.62 71 VAL A C 1
ATOM 563 O O . VAL A 1 71 ? -5.943 -8.391 -7.622 1.00 88.62 71 VAL A O 1
ATOM 566 N N . ALA A 1 72 ? -3.935 -8.287 -8.600 1.00 89.06 72 ALA A N 1
ATOM 567 C CA . ALA A 1 72 ? -3.403 -9.438 -7.866 1.00 89.06 72 ALA A CA 1
ATOM 568 C C . ALA A 1 72 ? -3.348 -9.213 -6.340 1.00 89.06 72 ALA A C 1
ATOM 570 O O . ALA A 1 72 ? -3.539 -10.146 -5.559 1.00 89.06 72 ALA A O 1
ATOM 571 N N . ILE A 1 73 ? -3.107 -7.974 -5.894 1.00 89.81 73 ILE A N 1
ATOM 572 C CA . ILE A 1 73 ? -3.233 -7.591 -4.480 1.00 89.81 73 ILE A CA 1
ATOM 5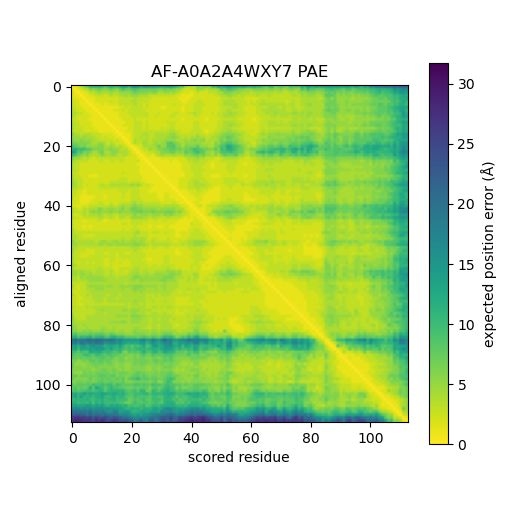73 C C . ILE A 1 73 ? -4.680 -7.750 -4.004 1.00 89.81 73 ILE A C 1
ATOM 575 O O . ILE A 1 73 ? -4.902 -8.311 -2.934 1.00 89.81 73 ILE A O 1
ATOM 579 N N . LEU A 1 74 ? -5.657 -7.275 -4.781 1.00 90.50 74 LEU A N 1
ATOM 580 C CA . LEU A 1 74 ? -7.073 -7.350 -4.419 1.00 90.50 74 LEU A CA 1
ATOM 581 C C . LEU A 1 74 ? -7.565 -8.794 -4.341 1.00 90.50 74 LEU A C 1
ATOM 583 O O . LEU A 1 74 ? -8.251 -9.147 -3.390 1.00 90.50 74 LEU A O 1
ATOM 587 N N . GLU A 1 75 ? -7.156 -9.653 -5.272 1.00 90.56 75 GLU A N 1
ATOM 588 C CA . GLU A 1 75 ? -7.470 -11.086 -5.233 1.00 90.56 75 GLU A CA 1
ATOM 589 C C . GLU A 1 75 ? -6.881 -11.777 -3.995 1.00 90.56 75 GLU A C 1
ATOM 591 O O . GLU A 1 75 ? -7.494 -12.688 -3.428 1.00 90.56 75 GLU A O 1
ATOM 596 N N . LYS A 1 76 ? -5.696 -11.331 -3.559 1.00 89.69 76 LYS A N 1
ATOM 597 C CA . LYS A 1 76 ? -4.993 -11.882 -2.398 1.00 89.69 76 LYS A CA 1
ATOM 598 C C . LYS A 1 76 ? -5.577 -11.407 -1.069 1.00 89.69 76 LYS A C 1
ATOM 600 O O . LYS A 1 76 ? -5.749 -12.222 -0.168 1.00 89.69 76 LYS A O 1
ATOM 605 N N . LEU A 1 77 ? -5.818 -10.104 -0.931 1.00 90.44 77 LEU A N 1
ATOM 606 C CA . LEU A 1 77 ? -6.245 -9.477 0.326 1.00 90.44 77 LEU A CA 1
ATOM 607 C C . LEU A 1 77 ? -7.769 -9.437 0.484 1.00 90.44 77 LEU A C 1
ATOM 609 O O . LEU A 1 77 ? -8.251 -9.367 1.608 1.00 90.44 77 LEU A O 1
ATOM 613 N N . LYS A 1 78 ? -8.513 -9.504 -0.626 1.00 92.56 78 LYS A N 1
ATOM 614 C CA . LYS A 1 78 ? -9.983 -9.495 -0.692 1.00 92.56 78 LYS A CA 1
ATOM 615 C C . LYS A 1 78 ? -10.648 -8.379 0.135 1.00 92.56 78 LYS A C 1
ATOM 617 O O . LYS A 1 78 ? -11.569 -8.671 0.899 1.00 92.56 78 LYS A O 1
ATOM 622 N N . PRO A 1 79 ? -10.210 -7.112 0.006 1.00 93.25 79 PRO A N 1
ATOM 623 C CA . PRO A 1 79 ? -10.838 -6.016 0.734 1.00 93.25 79 PRO A CA 1
ATOM 624 C C . PRO A 1 79 ? -12.255 -5.741 0.213 1.00 93.25 79 PRO A C 1
ATOM 626 O O . PRO A 1 79 ? -12.548 -5.966 -0.963 1.00 93.25 79 PRO A O 1
ATOM 629 N N . LYS A 1 80 ? -13.122 -5.204 1.074 1.00 91.31 80 LYS A N 1
ATOM 630 C CA . LYS A 1 80 ? -14.467 -4.732 0.695 1.00 91.31 80 LYS A CA 1
ATOM 631 C C . LYS A 1 80 ? -14.451 -3.296 0.193 1.00 91.31 80 LYS A C 1
ATOM 633 O O . LYS A 1 80 ? -15.215 -2.948 -0.701 1.00 91.31 80 LYS A O 1
ATOM 638 N N . THR A 1 81 ? -13.592 -2.465 0.773 1.00 90.56 81 THR A N 1
ATOM 639 C CA . THR A 1 81 ? -13.436 -1.055 0.409 1.00 90.56 81 THR A CA 1
ATOM 640 C C . THR A 1 81 ? -11.965 -0.733 0.195 1.00 90.56 81 THR A C 1
ATOM 642 O O . THR A 1 81 ? -11.079 -1.428 0.696 1.00 90.56 81 THR A O 1
ATOM 645 N N . ALA A 1 82 ? -11.692 0.318 -0.573 1.00 88.94 82 ALA A N 1
ATOM 646 C CA . ALA A 1 82 ? -10.350 0.849 -0.713 1.00 88.94 82 ALA A CA 1
ATOM 647 C C . ALA A 1 82 ? -10.365 2.364 -0.544 1.00 88.94 82 ALA A C 1
ATOM 649 O O . ALA A 1 82 ? -11.210 3.058 -1.110 1.00 88.94 82 ALA A O 1
ATOM 650 N N . ARG A 1 83 ? -9.389 2.872 0.202 1.00 87.69 83 ARG A N 1
ATOM 651 C CA . ARG A 1 83 ? -9.182 4.300 0.431 1.00 87.69 83 ARG A CA 1
ATOM 652 C C . ARG A 1 83 ? -7.755 4.658 0.065 1.00 87.69 83 ARG A C 1
ATOM 654 O O . ARG A 1 83 ? -6.833 3.905 0.347 1.00 87.69 83 ARG A O 1
ATOM 661 N N . ALA A 1 84 ? -7.555 5.817 -0.547 1.00 81.44 84 ALA A N 1
ATOM 662 C CA . ALA A 1 84 ? -6.228 6.365 -0.789 1.00 81.44 84 ALA A CA 1
ATOM 663 C C . ALA A 1 84 ? -6.060 7.666 -0.020 1.00 81.44 84 ALA A C 1
ATOM 665 O O . ALA A 1 84 ? -6.914 8.546 -0.093 1.00 81.44 84 ALA A O 1
ATOM 666 N N . HIS A 1 85 ? -4.945 7.796 0.698 1.00 71.94 85 HIS A N 1
ATOM 667 C CA . HIS A 1 85 ? -4.609 9.036 1.400 1.00 71.94 85 HIS A CA 1
ATOM 668 C C . HIS A 1 85 ? -3.935 10.073 0.501 1.00 71.94 85 HIS A C 1
ATOM 670 O O . HIS A 1 85 ? -3.613 11.169 0.955 1.00 71.94 85 HIS A O 1
ATOM 676 N N . SER A 1 86 ? -3.709 9.752 -0.771 1.00 58.19 86 SER A N 1
ATOM 677 C CA . SER A 1 86 ? -2.937 10.620 -1.640 1.00 58.19 86 SER A CA 1
ATOM 678 C C . SER A 1 86 ? -3.824 11.621 -2.378 1.00 58.19 86 SER A C 1
ATOM 680 O O . SER A 1 86 ? -4.815 11.276 -3.018 1.00 58.19 86 SER A O 1
ATOM 682 N N . ALA A 1 87 ? -3.381 12.878 -2.384 1.00 56.41 87 ALA A N 1
ATOM 683 C CA . ALA A 1 87 ? -3.832 13.905 -3.318 1.00 56.41 87 ALA A CA 1
ATOM 684 C C . ALA A 1 87 ? -3.377 13.620 -4.770 1.00 56.41 87 ALA A C 1
ATOM 686 O O . ALA A 1 87 ? -3.393 14.520 -5.604 1.00 56.41 87 ALA A O 1
ATOM 687 N N . ILE A 1 88 ? -2.922 12.396 -5.078 1.00 60.34 88 ILE A N 1
ATOM 688 C CA . ILE A 1 88 ? -2.317 12.026 -6.358 1.00 60.34 88 ILE A CA 1
ATOM 689 C C . ILE A 1 88 ? -3.427 11.502 -7.281 1.00 60.34 88 ILE A C 1
ATOM 691 O O . ILE A 1 88 ? -3.892 10.370 -7.103 1.00 60.34 88 ILE A O 1
ATOM 695 N N . PRO A 1 89 ? -3.820 12.249 -8.334 1.00 64.88 89 PRO A N 1
ATOM 696 C CA . PRO A 1 89 ? -4.927 11.863 -9.218 1.00 64.88 89 PRO A CA 1
ATOM 697 C C . PRO A 1 89 ? -4.722 10.509 -9.917 1.00 64.88 89 PRO A C 1
ATOM 699 O O . PRO A 1 89 ? -5.677 9.879 -10.375 1.00 64.88 89 PRO A O 1
ATOM 702 N N . GLY A 1 90 ? -3.468 10.053 -10.016 1.00 74.31 90 GLY A N 1
ATOM 703 C CA . GLY A 1 90 ? -3.110 8.751 -10.575 1.00 74.31 90 GLY A CA 1
ATOM 704 C C . GLY A 1 90 ? -3.70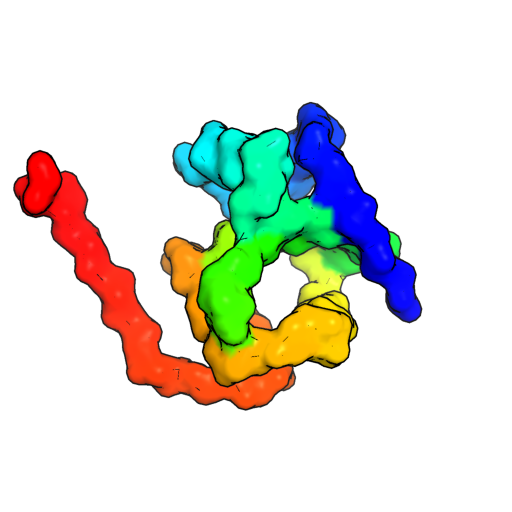8 7.568 -9.811 1.00 74.31 90 GLY A C 1
ATOM 705 O O . GLY A 1 90 ? -4.137 6.608 -10.449 1.00 74.31 90 GLY A O 1
ATOM 706 N N . VAL A 1 91 ? -3.812 7.653 -8.479 1.00 78.44 91 VAL A N 1
ATOM 707 C CA . VAL A 1 91 ? -4.338 6.553 -7.654 1.00 78.44 91 VAL A CA 1
ATOM 708 C C . VAL A 1 91 ? -5.846 6.413 -7.831 1.00 78.44 91 VAL A C 1
ATOM 710 O O . VAL A 1 91 ? -6.324 5.308 -8.055 1.00 78.44 91 VAL A O 1
ATOM 713 N N . GLY A 1 92 ? -6.597 7.519 -7.859 1.00 78.19 92 GLY A N 1
ATOM 714 C CA . GLY A 1 92 ? -8.038 7.470 -8.138 1.00 78.19 92 GLY A CA 1
ATOM 715 C C . GLY A 1 92 ? -8.355 6.831 -9.497 1.00 78.19 92 GLY A C 1
ATOM 716 O O . GLY A 1 92 ? -9.240 5.983 -9.602 1.00 78.19 92 GLY A O 1
ATOM 717 N N . ARG A 1 93 ? -7.574 7.157 -10.540 1.00 80.81 93 ARG A N 1
ATOM 718 C CA . ARG A 1 93 ? -7.699 6.502 -11.857 1.00 80.81 93 ARG A CA 1
ATOM 719 C C . ARG A 1 93 ? -7.374 5.010 -11.805 1.00 80.81 93 ARG A C 1
ATOM 721 O O . ARG A 1 93 ? -8.022 4.232 -12.500 1.00 80.81 93 ARG A O 1
ATOM 728 N N . LEU A 1 94 ? -6.377 4.618 -11.015 1.00 83.62 94 LEU A N 1
ATOM 729 C CA . LEU A 1 94 ? -6.010 3.218 -10.819 1.00 83.62 94 LEU A CA 1
ATOM 730 C C . LEU A 1 94 ? -7.137 2.437 -10.126 1.00 83.62 94 LEU A C 1
ATOM 732 O O . LEU A 1 94 ? -7.526 1.394 -10.641 1.00 83.62 94 LEU A O 1
ATOM 736 N N . LEU A 1 95 ? -7.689 2.967 -9.028 1.00 83.62 95 LEU A N 1
ATOM 737 C CA . LEU A 1 95 ? -8.805 2.364 -8.286 1.00 83.62 95 LEU A CA 1
ATOM 738 C C . LEU A 1 95 ? -10.028 2.149 -9.193 1.00 83.62 95 LEU A C 1
ATOM 740 O O . LEU A 1 95 ? -10.571 1.048 -9.252 1.00 83.62 95 LEU A O 1
ATOM 744 N N . LYS A 1 96 ? -10.395 3.165 -9.987 1.00 84.06 96 LYS A N 1
ATOM 745 C CA . LYS A 1 96 ? -11.513 3.067 -10.936 1.00 84.06 96 LYS A CA 1
ATOM 746 C C . LYS A 1 96 ? -11.301 1.984 -11.997 1.00 84.06 96 LYS A C 1
ATOM 748 O O . LYS A 1 96 ? -12.233 1.270 -12.349 1.00 84.06 96 LYS A O 1
ATOM 753 N N . ARG A 1 97 ? -10.074 1.832 -12.509 1.00 87.00 97 ARG A N 1
ATOM 754 C CA . ARG A 1 97 ? -9.744 0.804 -13.518 1.00 87.00 97 ARG A CA 1
ATOM 755 C C . ARG A 1 97 ? -9.867 -0.624 -12.998 1.00 87.00 97 ARG A C 1
ATOM 757 O O . ARG A 1 97 ? -10.019 -1.526 -13.812 1.00 87.00 97 ARG A O 1
ATOM 764 N N . VAL A 1 98 ? -9.775 -0.830 -11.688 1.00 86.12 98 VAL A N 1
ATOM 765 C CA . VAL A 1 98 ? -9.872 -2.164 -11.078 1.00 86.12 98 VAL A CA 1
ATOM 766 C C . VAL A 1 98 ? -11.229 -2.422 -10.416 1.00 86.12 98 VAL A C 1
ATOM 768 O O . VAL A 1 98 ? -11.368 -3.396 -9.685 1.00 86.12 98 VAL A O 1
ATOM 771 N N . GLY A 1 99 ? -12.225 -1.572 -10.682 1.00 84.00 99 GLY A N 1
ATOM 772 C CA . GLY A 1 99 ? -13.616 -1.816 -10.296 1.00 84.00 99 GLY A CA 1
ATOM 773 C C . GLY A 1 99 ? -14.081 -1.150 -9.003 1.00 84.00 99 GLY A C 1
ATOM 774 O O . GLY A 1 99 ? -15.171 -1.472 -8.546 1.00 84.00 99 GLY A O 1
ATOM 775 N N . PHE A 1 100 ? -13.311 -0.227 -8.414 1.00 85.44 100 PHE A N 1
ATOM 776 C CA . PHE A 1 100 ? -13.832 0.607 -7.325 1.00 85.44 100 PHE A CA 1
ATOM 777 C C . PHE A 1 100 ? -14.607 1.803 -7.872 1.00 85.44 100 PHE A C 1
ATOM 779 O O . PHE A 1 100 ? -14.113 2.538 -8.733 1.00 85.44 100 PHE A O 1
ATOM 786 N N . ASP A 1 101 ? -15.781 2.045 -7.301 1.00 83.69 101 ASP A N 1
ATOM 787 C CA . ASP A 1 101 ? -16.520 3.281 -7.510 1.00 83.69 101 ASP A CA 1
ATOM 788 C C . ASP A 1 101 ? -15.995 4.389 -6.594 1.00 83.69 101 ASP A C 1
ATOM 790 O O . ASP A 1 101 ? -15.618 4.168 -5.441 1.00 83.69 101 ASP A O 1
ATOM 794 N N . TYR A 1 102 ? -15.951 5.607 -7.128 1.00 81.75 102 TYR A N 1
ATOM 795 C CA . TYR A 1 102 ? -15.606 6.783 -6.339 1.00 81.75 102 TYR A CA 1
ATOM 796 C C . TYR A 1 102 ? -16.784 7.153 -5.432 1.00 81.75 102 TYR A C 1
ATOM 798 O O . TYR A 1 102 ? -17.885 7.376 -5.932 1.00 81.75 102 TYR A O 1
ATOM 806 N N . LEU A 1 103 ? -16.535 7.245 -4.122 1.00 81.94 103 LEU A N 1
ATOM 807 C CA . LEU A 1 103 ? -17.546 7.623 -3.134 1.00 81.94 103 LEU A CA 1
ATOM 808 C C . LEU A 1 103 ? -17.462 9.113 -2.769 1.00 81.94 103 LEU A C 1
ATOM 810 O O . LEU A 1 103 ? -18.407 9.857 -3.004 1.00 81.94 103 LEU A O 1
ATOM 814 N N . GLU A 1 104 ? -16.330 9.557 -2.216 1.00 78.50 104 GLU A N 1
ATOM 815 C CA . GLU A 1 104 ? -16.147 10.935 -1.747 1.00 78.50 104 GLU A CA 1
ATOM 816 C C . GLU A 1 104 ? -14.665 11.345 -1.663 1.00 78.50 104 GLU A C 1
ATOM 818 O O . GLU A 1 104 ? -13.750 10.524 -1.775 1.0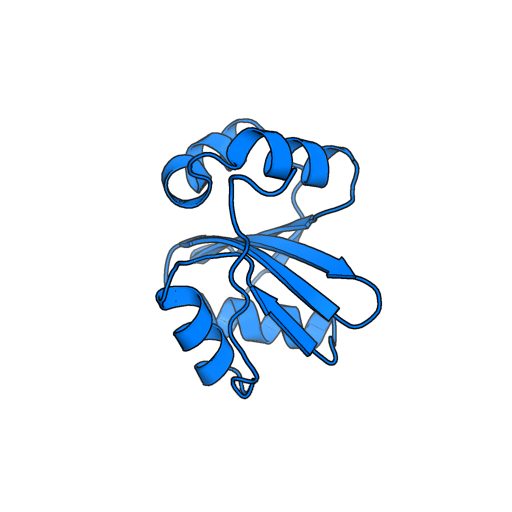0 78.50 104 GLU A O 1
ATOM 823 N N . THR A 1 105 ? -14.416 12.640 -1.443 1.00 76.06 105 THR A N 1
ATOM 824 C CA . THR A 1 105 ? -13.092 13.192 -1.124 1.00 76.06 105 THR A CA 1
ATOM 825 C C . THR A 1 105 ? -13.148 13.926 0.206 1.00 76.06 105 THR A C 1
ATOM 827 O O . THR A 1 105 ? -13.985 14.800 0.409 1.00 76.06 105 THR A O 1
ATOM 830 N N . VAL A 1 106 ? -12.211 13.599 1.098 1.00 77.25 106 VAL A N 1
ATOM 831 C CA . VAL A 1 106 ? -12.119 14.182 2.440 1.00 77.25 106 VAL A CA 1
ATOM 832 C C . VAL A 1 106 ? -11.036 15.261 2.470 1.00 77.25 106 VAL A C 1
ATOM 834 O O . VAL A 1 106 ? -9.881 14.992 2.139 1.00 77.25 106 VAL A O 1
ATOM 837 N N . TYR A 1 107 ? -11.387 16.463 2.930 1.00 76.75 107 TYR A N 1
ATOM 838 C CA . TYR A 1 107 ? -10.448 17.559 3.189 1.00 76.75 107 TYR A CA 1
ATOM 839 C C . TYR A 1 107 ? -10.249 17.729 4.697 1.00 76.75 107 TYR A C 1
ATOM 841 O O . TYR A 1 107 ? -11.212 17.702 5.459 1.00 76.75 107 TYR A O 1
ATOM 849 N N . ARG A 1 108 ? -9.003 17.929 5.142 1.00 73.88 108 ARG A N 1
ATOM 850 C CA . ARG A 1 108 ? -8.690 18.267 6.541 1.00 73.88 108 ARG A CA 1
ATOM 851 C C . ARG A 1 108 ? -8.164 19.693 6.631 1.00 73.88 108 ARG A C 1
ATOM 853 O O . ARG A 1 108 ? -7.265 20.071 5.881 1.00 73.88 108 ARG A O 1
ATOM 860 N N . TRP A 1 109 ? -8.714 20.473 7.560 1.00 82.62 109 TRP A N 1
ATOM 861 C CA . TRP A 1 109 ? -8.245 21.828 7.832 1.00 82.62 109 TRP A CA 1
ATOM 862 C C . TRP A 1 109 ? -6.978 21.786 8.691 1.00 82.62 109 TRP A C 1
ATOM 864 O O . TRP A 1 109 ? -6.989 21.234 9.787 1.00 82.62 109 TRP A O 1
ATOM 874 N N . LYS A 1 110 ? -5.881 22.369 8.193 1.00 70.94 110 LYS A N 1
ATOM 875 C CA . LYS A 1 110 ? -4.565 22.321 8.852 1.00 70.94 110 LYS A CA 1
ATOM 876 C C . LYS A 1 110 ? -4.475 23.119 10.164 1.00 70.94 110 LYS A C 1
ATOM 878 O O . LYS A 1 110 ? -3.559 22.864 10.930 1.00 70.94 110 LYS A O 1
ATOM 883 N N . ASN A 1 111 ? -5.407 24.037 10.436 1.00 82.56 111 ASN A N 1
ATOM 884 C CA . ASN A 1 111 ? -5.345 24.936 11.602 1.00 82.56 111 ASN A CA 1
ATOM 885 C C . ASN A 1 111 ? -6.347 24.572 12.717 1.00 82.56 111 ASN A C 1
ATOM 887 O O . ASN A 1 111 ? -6.604 25.392 13.592 1.00 82.56 111 ASN A O 1
ATOM 891 N N . GLY A 1 112 ? -6.968 23.390 12.648 1.00 60.19 112 GLY A N 1
ATOM 892 C CA . GLY A 1 112 ? -7.988 22.941 13.603 1.00 60.19 112 GLY A CA 1
ATOM 893 C C . GLY A 1 112 ? -7.500 21.933 14.650 1.00 60.19 112 GLY A C 1
ATOM 894 O O . GLY A 1 112 ? -8.346 21.282 15.260 1.00 60.19 112 GLY A O 1
ATOM 895 N N . GLN A 1 113 ? -6.182 21.753 14.806 1.00 46.56 113 GLN A N 1
ATOM 896 C CA . GLN A 1 113 ? -5.559 20.927 15.850 1.00 46.56 113 GLN A CA 1
ATOM 897 C C . GLN A 1 113 ? -4.793 21.796 16.840 1.00 46.56 113 GLN A C 1
ATOM 899 O O . GLN A 1 113 ? -4.114 22.737 16.371 1.00 46.56 113 GLN A O 1
#

Radius of gyration: 13.85 Å; Cα contacts (8 Å, |Δi|>4): 152; chains: 1; bounding box: 35×37×31 Å

Sequence (113 aa):
MKLEKRQWCENIERRMRESLGEGSAEIREQCQTGKADVWEVAGHGLLVLRMEGDELVFVATQGENMTPVFVAILEKLKPKTARAHSAIPGVGRLLKRVGFDYLETVYRWKNGQ

Nearest PDB structures (foldseek):
  5xxs-assembly1_A  TM=6.740E-01  e=2.982E-02  Bacillus subtilis subsp. subtilis str. 168
  3ey5-assembly1_A  TM=6.596E-01  e=7.647E-02  Bacteroides thetaiotaomicron
  6tdh-assembly1_A-2  TM=5.591E-01  e=5.247E-02  Aspergillus fumigatus Af293
  7z6k-assembly1_A  TM=5.023E-01  e=3.240E-01  Weissella viridescens

Solvent-accessible surface area (backbone atoms only — not comparable to full-atom values): 6863 Å² total; per-residue (Å²): 137,61,81,40,81,47,81,80,46,71,69,57,52,64,70,31,49,86,54,37,61,94,49,44,67,61,54,49,50,32,33,73,72,67,59,26,46,38,37,40,31,79,95,32,37,42,38,34,37,27,72,62,88,52,31,35,35,42,69,40,61,39,72,50,80,58,61,68,57,48,50,56,48,43,73,71,69,61,50,81,44,75,48,66,80,58,95,48,71,66,56,60,55,49,44,45,74,73,71,47,79,90,86,83,84,90,84,80,72,90,84,80,118

Mean predicted aligned error: 5.33 Å

Foldseek 3Di:
DDKDWDQDDPVLCVQQVVWCPPVSVVLNVCRNVVQWIWIDDPQFWIFIWGDDPLEIEGNTIDGHPCLVVVLVVCVVSVHPYYDYPDPDVVVVVSCVSNPDDDDDDDDDDPPPD

pLDDT: mean 85.91, std 8.88, range [46.56, 95.12]